Protein AF-A0A4Z2EB95-F1 (afdb_monomer_lite)

Secondary structure (DSSP, 8-state):
-HHHHHHHTSHHHHTSHHHHHHHHHHHHSHHHHHHHHHHHTTTTSS----

Radius of gyration: 12.08 Å; chains: 1; bounding box: 22×20×39 Å

pLDDT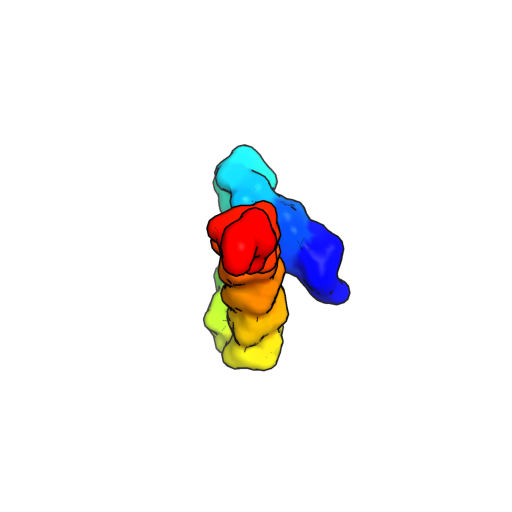: mean 77.53, std 11.79, range [48.91, 88.88]

Sequence (50 aa):
MRAVAALLAVPEVARSPNMADFADQIRSNADMASVLQSVQGGEGQSRDLS

Foldseek 3Di:
DLVLLLLCLDPVSCPDPVNVVVVVVQCVDPVSVVSSCCNNVVVVPPPPPD

Structure (mmCIF, N/CA/C/O backbone):
data_AF-A0A4Z2EB95-F1
#
_entry.id   AF-A0A4Z2EB95-F1
#
loop_
_atom_site.group_PDB
_atom_site.id
_atom_site.type_symbol
_atom_site.label_atom_id
_atom_site.label_alt_id
_atom_site.label_comp_id
_atom_site.label_asym_id
_atom_site.label_entity_id
_atom_site.label_seq_id
_atom_site.pdbx_PDB_ins_code
_atom_site.Cartn_x
_atom_site.Cartn_y
_atom_site.Cartn_z
_atom_site.occupancy
_atom_site.B_iso_or_equiv
_atom_site.auth_seq_id
_atom_site.auth_comp_id
_atom_site.auth_asym_id
_atom_site.auth_atom_id
_atom_site.pdbx_PDB_model_num
ATOM 1 N N . MET A 1 1 ? 2.783 -6.587 -2.342 1.00 70.69 1 MET A N 1
ATOM 2 C CA . MET A 1 1 ? 2.003 -5.329 -2.241 1.00 70.69 1 MET A CA 1
ATOM 3 C C . MET A 1 1 ? 0.694 -5.321 -3.026 1.00 70.69 1 MET A C 1
ATOM 5 O O . MET A 1 1 ? -0.206 -4.602 -2.622 1.00 70.69 1 MET A O 1
ATOM 9 N N . ARG A 1 2 ? 0.519 -6.122 -4.091 1.00 70.19 2 ARG A N 1
ATOM 10 C CA . ARG A 1 2 ? -0.770 -6.173 -4.811 1.00 70.19 2 ARG A CA 1
ATOM 11 C C . ARG A 1 2 ? -1.957 -6.632 -3.958 1.00 70.19 2 ARG A C 1
ATOM 13 O O . ARG A 1 2 ? -3.025 -6.059 -4.085 1.00 70.19 2 ARG A O 1
ATOM 20 N N . ALA A 1 3 ? -1.757 -7.589 -3.049 1.00 82.38 3 ALA A N 1
ATOM 21 C CA . ALA A 1 3 ? -2.812 -8.025 -2.131 1.00 82.38 3 ALA A CA 1
ATOM 22 C C . ALA A 1 3 ? -3.335 -6.875 -1.250 1.00 82.38 3 ALA A C 1
ATOM 24 O O . ALA A 1 3 ? -4.537 -6.727 -1.085 1.00 82.38 3 ALA A O 1
ATOM 25 N N . VAL A 1 4 ? -2.448 -6.011 -0.746 1.00 80.00 4 VAL A N 1
ATOM 26 C CA . VAL A 1 4 ? -2.859 -4.870 0.085 1.00 80.00 4 VAL A CA 1
ATOM 27 C C . VAL A 1 4 ? -3.523 -3.776 -0.754 1.00 80.00 4 VAL A C 1
ATOM 29 O O . VAL A 1 4 ? -4.523 -3.212 -0.335 1.00 80.00 4 VAL A O 1
ATOM 32 N N . ALA A 1 5 ? -3.036 -3.527 -1.972 1.00 81.50 5 ALA A N 1
ATOM 33 C CA . ALA A 1 5 ? -3.694 -2.619 -2.912 1.00 81.50 5 ALA A CA 1
ATOM 34 C C . ALA A 1 5 ? -5.111 -3.089 -3.299 1.00 81.50 5 ALA A C 1
ATOM 36 O O . ALA A 1 5 ? -6.013 -2.266 -3.407 1.00 81.50 5 ALA A O 1
ATOM 37 N N . ALA A 1 6 ? -5.319 -4.401 -3.448 1.00 82.38 6 ALA A N 1
ATOM 38 C CA . ALA A 1 6 ? -6.639 -4.980 -3.692 1.00 82.38 6 ALA A CA 1
ATOM 39 C C . ALA A 1 6 ? -7.564 -4.828 -2.474 1.00 82.38 6 ALA A C 1
ATOM 41 O O . ALA A 1 6 ? -8.734 -4.502 -2.626 1.00 82.38 6 ALA A O 1
ATOM 42 N N . LEU A 1 7 ? -7.033 -4.974 -1.256 1.00 83.44 7 LEU A N 1
ATOM 43 C CA . LEU A 1 7 ? -7.789 -4.696 -0.032 1.00 83.44 7 LEU A CA 1
ATOM 44 C C . LEU A 1 7 ? -8.183 -3.216 0.078 1.00 83.44 7 LEU A C 1
ATOM 46 O O . LEU A 1 7 ? -9.304 -2.915 0.470 1.00 83.44 7 LEU A O 1
ATOM 50 N N . LEU A 1 8 ? -7.302 -2.292 -0.316 1.00 80.62 8 LEU A N 1
ATOM 51 C CA . LEU A 1 8 ? -7.607 -0.857 -0.365 1.00 80.62 8 LEU A CA 1
ATOM 52 C C . LEU A 1 8 ? -8.625 -0.478 -1.451 1.00 80.62 8 LEU A C 1
ATOM 54 O O . LEU A 1 8 ? -9.220 0.593 -1.366 1.00 80.62 8 LEU A O 1
ATOM 58 N N . ALA A 1 9 ? -8.828 -1.321 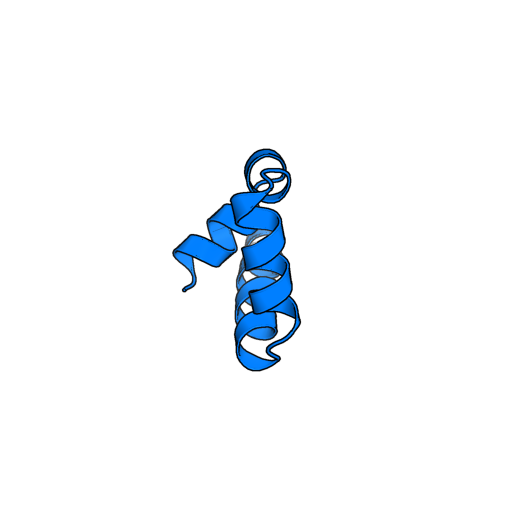-2.465 1.00 80.81 9 ALA A N 1
ATOM 59 C CA . ALA A 1 9 ? -9.874 -1.116 -3.465 1.00 80.81 9 ALA A CA 1
ATOM 60 C C . ALA A 1 9 ? -11.283 -1.410 -2.906 1.00 80.81 9 ALA A C 1
ATOM 62 O O . ALA A 1 9 ? -12.272 -0.967 -3.485 1.00 80.81 9 ALA A O 1
ATOM 63 N N . VAL A 1 10 ? -11.385 -2.095 -1.756 1.00 84.81 10 VAL A N 1
ATOM 64 C CA . VAL A 1 10 ? -12.654 -2.373 -1.068 1.00 84.81 10 VAL A CA 1
ATOM 65 C C . VAL A 1 10 ? -13.078 -1.152 -0.225 1.00 84.81 10 VAL A C 1
ATOM 67 O O . VAL A 1 10 ? -12.381 -0.797 0.735 1.00 84.81 10 VAL A O 1
ATOM 70 N N . PRO A 1 11 ? -14.223 -0.499 -0.517 1.00 75.06 11 PRO A N 1
ATOM 71 C 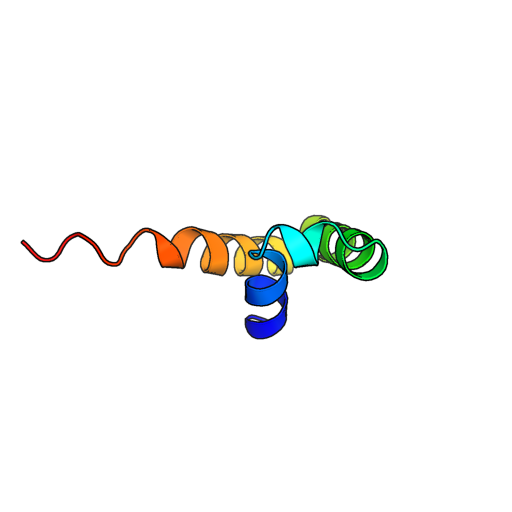CA . PRO A 1 11 ? -14.624 0.758 0.125 1.00 75.06 11 PRO A CA 1
ATOM 72 C C . PRO A 1 11 ? -14.837 0.678 1.641 1.00 75.06 11 PRO A C 1
ATOM 74 O O . PRO A 1 11 ? -14.684 1.685 2.337 1.00 75.06 11 PRO A O 1
ATOM 77 N N . GLU A 1 12 ? -15.244 -0.476 2.169 1.00 83.06 12 GLU A N 1
ATOM 78 C CA . GLU A 1 12 ? -15.398 -0.689 3.611 1.00 83.06 12 GLU A CA 1
ATOM 79 C C . GLU A 1 12 ? -14.041 -0.778 4.318 1.00 83.06 12 GLU A C 1
ATOM 81 O O . GLU A 1 12 ? -13.886 -0.284 5.434 1.00 83.06 12 GLU A O 1
ATOM 86 N N . VAL A 1 13 ? -13.041 -1.358 3.652 1.00 82.88 13 VAL A N 1
ATOM 87 C CA . VAL A 1 13 ? -11.689 -1.536 4.193 1.00 82.88 13 VAL A CA 1
ATOM 88 C C . VAL A 1 13 ? -10.936 -0.210 4.183 1.00 82.88 13 VAL A C 1
ATOM 90 O O . VAL A 1 13 ? -10.352 0.166 5.201 1.00 82.88 13 VAL A O 1
ATOM 93 N N . ALA A 1 14 ? -11.023 0.541 3.081 1.00 78.75 14 ALA A N 1
ATOM 94 C CA . ALA A 1 14 ? -10.386 1.849 2.921 1.00 78.75 14 ALA A CA 1
ATOM 95 C C . ALA A 1 14 ? -10.885 2.910 3.921 1.00 78.75 14 ALA A C 1
ATOM 97 O O . ALA A 1 14 ? -10.167 3.857 4.226 1.00 78.75 14 ALA A O 1
ATOM 98 N N . ARG A 1 15 ? -12.109 2.751 4.446 1.00 82.06 15 ARG A N 1
ATOM 99 C CA . ARG A 1 15 ? -12.691 3.642 5.463 1.00 82.06 15 ARG A CA 1
ATOM 100 C C . ARG A 1 15 ? -12.227 3.347 6.888 1.00 82.06 15 ARG A C 1
ATOM 102 O O . ARG A 1 15 ? -12.502 4.147 7.780 1.00 82.06 15 ARG A O 1
ATOM 109 N N . SER A 1 16 ? -11.548 2.224 7.127 1.00 88.88 16 SER A N 1
ATOM 110 C CA . SER A 1 16 ? -10.992 1.954 8.453 1.00 88.88 16 SER A CA 1
ATOM 111 C C . SER A 1 16 ? -9.814 2.902 8.734 1.00 88.88 16 SER A C 1
ATOM 113 O O . SER A 1 16 ? -8.975 3.084 7.850 1.00 88.88 16 SER A O 1
ATOM 115 N N . PRO A 1 17 ? -9.697 3.479 9.946 1.00 83.25 17 PRO A N 1
ATOM 116 C CA . PRO A 1 17 ? -8.618 4.417 10.277 1.00 83.25 17 PRO A CA 1
ATOM 117 C C . PRO A 1 17 ? -7.224 3.846 9.980 1.00 83.25 17 PRO A C 1
ATOM 119 O O . PRO A 1 17 ? -6.409 4.488 9.328 1.00 83.25 17 PRO A O 1
ATOM 122 N N . ASN A 1 18 ? -7.005 2.577 10.340 1.00 83.94 18 ASN A N 1
ATOM 123 C CA . ASN A 1 18 ? -5.731 1.889 10.122 1.00 83.94 18 ASN A CA 1
ATOM 124 C C . ASN A 1 18 ? -5.375 1.714 8.633 1.00 83.94 18 ASN A C 1
ATOM 126 O O . ASN A 1 18 ? -4.198 1.672 8.285 1.00 8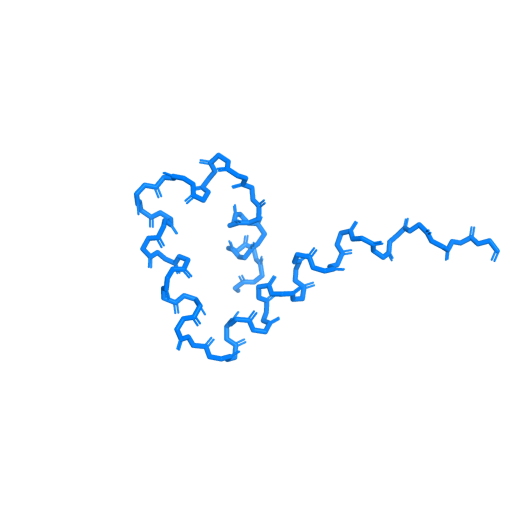3.94 18 ASN A O 1
ATOM 130 N N . MET A 1 19 ? -6.369 1.566 7.748 1.00 85.19 19 MET A N 1
ATOM 131 C CA . MET A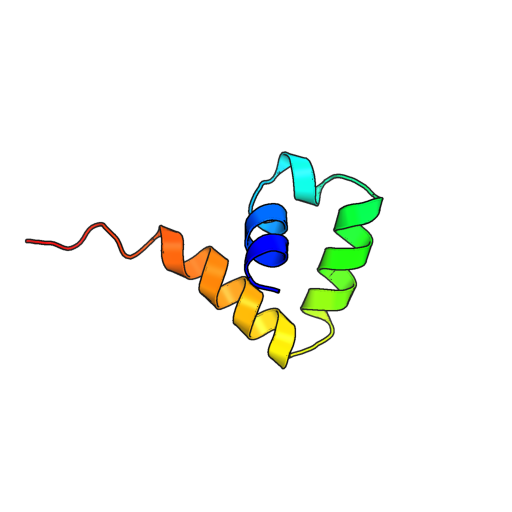 1 19 ? -6.129 1.431 6.305 1.00 85.19 19 MET A CA 1
ATOM 132 C C . MET A 1 19 ? -6.091 2.775 5.586 1.00 85.19 19 MET A C 1
ATOM 134 O O . MET A 1 19 ? -5.428 2.869 4.556 1.00 85.19 19 MET A O 1
ATOM 138 N N . ALA A 1 20 ? -6.748 3.808 6.116 1.00 84.56 20 ALA A N 1
ATOM 139 C CA . ALA A 1 20 ? -6.679 5.161 5.576 1.00 84.56 20 ALA A CA 1
ATOM 140 C C . ALA A 1 20 ? -5.243 5.708 5.648 1.00 84.56 20 ALA A C 1
ATOM 142 O O . ALA A 1 20 ? -4.700 6.135 4.629 1.00 84.56 20 ALA A O 1
ATOM 143 N N . ASP A 1 21 ? -4.583 5.562 6.802 1.00 87.56 21 ASP A N 1
ATOM 144 C CA . ASP A 1 21 ? -3.178 5.960 6.983 1.00 87.56 21 ASP A CA 1
ATOM 145 C C . ASP A 1 21 ? -2.236 5.191 6.045 1.00 87.56 21 ASP A C 1
ATOM 147 O O . ASP A 1 21 ? -1.243 5.718 5.536 1.00 87.56 21 ASP A O 1
ATOM 151 N N . PHE A 1 22 ? -2.541 3.917 5.796 1.00 84.75 22 PHE A N 1
ATOM 152 C CA . PHE A 1 22 ? -1.773 3.090 4.874 1.00 84.75 22 PHE A CA 1
ATOM 153 C C . PHE A 1 22 ? -2.016 3.491 3.408 1.00 84.75 22 PHE A C 1
ATOM 155 O O . PHE A 1 22 ? -1.074 3.553 2.619 1.00 84.75 22 PHE A O 1
ATOM 162 N N . ALA A 1 23 ? -3.254 3.828 3.038 1.00 83.69 23 ALA A N 1
ATOM 163 C CA . ALA A 1 23 ? -3.593 4.348 1.716 1.00 83.69 23 ALA A CA 1
ATOM 164 C C . ALA A 1 23 ? -2.922 5.701 1.435 1.00 83.69 23 ALA A C 1
ATOM 166 O O . ALA A 1 23 ? -2.529 5.964 0.297 1.00 83.69 23 ALA A O 1
ATOM 167 N N . ASP A 1 24 ? -2.760 6.547 2.450 1.00 87.12 24 ASP A N 1
ATOM 168 C CA . ASP A 1 24 ? -2.033 7.814 2.340 1.00 87.12 24 ASP A CA 1
ATOM 169 C C . ASP A 1 24 ? -0.529 7.598 2.145 1.00 87.12 24 ASP A C 1
ATOM 171 O O . ASP A 1 24 ? 0.082 8.246 1.294 1.00 87.12 24 ASP A O 1
ATOM 175 N N . GLN A 1 25 ? 0.058 6.614 2.830 1.00 87.06 25 GLN A N 1
ATOM 176 C CA . GLN A 1 25 ? 1.445 6.195 2.593 1.00 87.06 25 GLN A CA 1
ATOM 177 C C . GLN A 1 25 ? 1.657 5.603 1.191 1.00 87.06 25 GLN A C 1
ATOM 179 O O . GLN A 1 25 ? 2.684 5.848 0.565 1.00 87.06 25 GLN A O 1
ATOM 184 N N . ILE A 1 26 ? 0.684 4.850 0.666 1.00 87.38 26 ILE A N 1
ATOM 185 C CA . ILE A 1 26 ? 0.735 4.327 -0.707 1.00 87.38 26 ILE A CA 1
ATOM 186 C C . ILE A 1 26 ? 0.660 5.464 -1.728 1.00 87.38 26 ILE A C 1
ATOM 188 O O . ILE A 1 26 ? 1.409 5.457 -2.701 1.00 87.38 26 ILE A O 1
ATOM 192 N N . ARG A 1 27 ? -0.233 6.437 -1.518 1.00 84.62 27 ARG A N 1
ATOM 193 C CA . ARG A 1 27 ? -0.440 7.562 -2.443 1.00 84.62 27 ARG A CA 1
ATOM 194 C C . ARG A 1 27 ? 0.713 8.562 -2.448 1.00 84.62 27 ARG A C 1
ATOM 196 O O . ARG A 1 27 ? 0.943 9.192 -3.475 1.00 84.62 27 ARG A O 1
ATOM 203 N N . SER A 1 28 ? 1.436 8.706 -1.339 1.00 88.38 28 SER A N 1
ATOM 204 C CA . SER A 1 28 ? 2.592 9.605 -1.251 1.00 88.38 28 SER A CA 1
ATOM 205 C C . SER A 1 28 ? 3.847 9.063 -1.946 1.00 88.38 28 SER A C 1
ATOM 207 O O . SER A 1 28 ? 4.778 9.826 -2.204 1.00 88.38 28 SER A O 1
ATOM 209 N N . ASN A 1 29 ? 3.872 7.773 -2.299 1.00 88.44 29 ASN A N 1
ATOM 210 C CA . ASN A 1 29 ? 4.969 7.133 -3.016 1.00 88.44 29 ASN A CA 1
ATOM 211 C C . ASN A 1 29 ? 4.555 6.800 -4.462 1.00 88.44 29 ASN A C 1
ATOM 213 O O . ASN A 1 29 ? 3.663 5.986 -4.688 1.00 88.44 29 ASN A O 1
ATOM 217 N N . ALA A 1 30 ? 5.227 7.404 -5.447 1.00 84.75 30 ALA A N 1
ATOM 218 C CA . ALA A 1 30 ? 4.865 7.284 -6.864 1.00 84.75 30 ALA A CA 1
ATOM 219 C C . ALA A 1 30 ? 4.879 5.835 -7.394 1.00 84.75 30 ALA A C 1
ATOM 221 O O . ALA A 1 30 ? 3.967 5.436 -8.122 1.00 84.75 30 ALA A O 1
ATOM 222 N N . ASP A 1 31 ? 5.860 5.024 -6.987 1.00 86.44 31 ASP A N 1
ATOM 223 C CA . ASP A 1 31 ? 5.961 3.622 -7.407 1.00 86.44 31 ASP A CA 1
ATOM 224 C C . ASP A 1 31 ? 4.818 2.787 -6.817 1.00 86.44 31 ASP A C 1
ATOM 226 O O . ASP A 1 31 ? 4.220 1.940 -7.487 1.00 86.44 31 ASP A O 1
ATOM 230 N N . MET A 1 32 ? 4.462 3.051 -5.560 1.00 84.31 32 MET A N 1
ATOM 231 C CA . MET A 1 32 ? 3.363 2.362 -4.885 1.00 84.31 32 MET A CA 1
ATOM 232 C C . MET A 1 32 ? 1.989 2.808 -5.398 1.00 84.31 32 MET A C 1
ATOM 234 O O . MET A 1 32 ? 1.095 1.971 -5.553 1.00 84.31 32 MET A O 1
ATOM 238 N N . ALA A 1 33 ? 1.829 4.091 -5.721 1.00 85.25 33 ALA A N 1
ATOM 239 C CA . ALA A 1 33 ? 0.625 4.636 -6.336 1.00 85.25 33 ALA A CA 1
ATOM 240 C C . ALA A 1 33 ? 0.352 3.996 -7.708 1.00 85.25 33 ALA A C 1
ATOM 242 O O . ALA A 1 33 ? -0.788 3.629 -7.995 1.00 85.25 33 ALA A O 1
ATOM 243 N N . SER A 1 34 ? 1.396 3.766 -8.513 1.00 86.06 34 SER A N 1
ATOM 244 C CA . SER A 1 34 ? 1.297 3.054 -9.796 1.00 86.06 34 SER A CA 1
ATOM 245 C C . SER A 1 34 ? 0.752 1.627 -9.630 1.00 86.06 34 SER A C 1
ATOM 247 O O . SER A 1 34 ? -0.134 1.191 -10.369 1.00 86.06 34 SER A O 1
ATOM 249 N N . VAL A 1 35 ? 1.192 0.903 -8.595 1.00 84.81 35 VAL A N 1
ATOM 250 C CA . VAL A 1 35 ? 0.667 -0.439 -8.282 1.00 84.81 35 VAL A CA 1
ATOM 251 C C . VAL A 1 35 ? -0.806 -0.386 -7.869 1.00 84.81 35 VAL A C 1
ATOM 253 O O . VAL A 1 35 ? -1.579 -1.248 -8.288 1.00 84.81 35 VAL A O 1
ATOM 256 N N . LEU A 1 36 ? -1.208 0.611 -7.075 1.00 82.06 36 LEU A N 1
ATOM 257 C CA . LEU A 1 36 ? -2.601 0.794 -6.661 1.00 82.06 36 LEU A CA 1
ATOM 258 C C . LEU A 1 36 ? -3.512 1.082 -7.864 1.00 82.06 36 LEU A C 1
ATOM 260 O O . LEU A 1 36 ? -4.551 0.440 -8.014 1.00 82.06 36 LEU A O 1
ATOM 264 N N . GLN A 1 37 ? -3.087 1.974 -8.759 1.00 82.25 37 GLN A N 1
ATOM 265 C CA . GLN A 1 37 ? -3.797 2.277 -10.004 1.00 82.25 37 GLN A CA 1
ATOM 266 C C . GLN A 1 37 ? -3.872 1.068 -10.939 1.00 82.25 37 GLN A C 1
ATOM 268 O O . GLN A 1 37 ? -4.913 0.826 -11.540 1.00 82.25 37 GLN A O 1
ATOM 273 N N . SER A 1 38 ? -2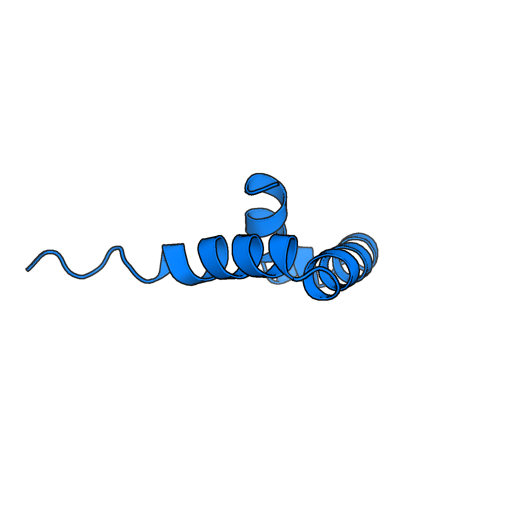.808 0.265 -11.023 1.00 84.62 38 SER A N 1
ATOM 274 C CA . SER A 1 38 ? -2.803 -0.976 -11.804 1.00 84.62 38 SER A CA 1
ATOM 275 C C . SER A 1 38 ? -3.812 -2.005 -11.288 1.00 84.62 38 SER A C 1
ATOM 277 O O . SER A 1 38 ? -4.344 -2.769 -12.089 1.00 84.62 38 SER A O 1
ATOM 279 N N . VAL A 1 39 ? -4.058 -2.057 -9.977 1.00 81.88 39 VAL A N 1
ATOM 280 C CA . VAL A 1 39 ? -5.042 -2.974 -9.384 1.00 81.88 39 VAL A CA 1
ATOM 281 C C . VAL A 1 39 ? -6.461 -2.446 -9.596 1.00 81.88 39 VAL A C 1
ATOM 283 O O . VAL A 1 39 ? -7.306 -3.189 -10.081 1.00 81.88 39 VAL A O 1
ATOM 286 N N . GLN A 1 40 ? -6.699 -1.156 -9.343 1.00 73.69 40 GLN A N 1
ATOM 287 C CA . GLN A 1 40 ? -8.013 -0.524 -9.534 1.00 73.69 40 GLN A CA 1
ATOM 288 C C . GLN A 1 40 ? -8.430 -0.437 -11.014 1.00 73.69 40 GLN A C 1
ATOM 290 O O . GLN A 1 40 ? -9.603 -0.567 -11.343 1.00 73.69 40 GLN A O 1
ATOM 295 N N . GLY A 1 41 ? -7.472 -0.249 -11.924 1.00 65.94 41 GLY A N 1
ATOM 296 C CA . GLY A 1 41 ? -7.700 -0.246 -13.372 1.00 65.94 41 GLY A CA 1
ATOM 297 C C . GLY A 1 41 ? -7.777 -1.643 -13.998 1.00 65.94 41 GLY A C 1
ATOM 298 O O . GLY A 1 41 ? -8.213 -1.772 -15.140 1.00 65.94 41 GLY A O 1
ATOM 299 N N . GLY A 1 42 ? -7.378 -2.692 -13.270 1.00 58.00 42 GLY A N 1
ATOM 300 C CA . GLY A 1 42 ? -7.394 -4.078 -13.747 1.00 58.00 42 GLY A CA 1
ATOM 301 C C . GLY A 1 42 ? -8.775 -4.739 -13.706 1.00 58.00 42 GLY A C 1
ATOM 302 O O . GLY A 1 42 ? -9.032 -5.655 -14.480 1.00 58.00 42 GLY A O 1
ATOM 303 N N . GLU A 1 43 ? -9.688 -4.253 -12.862 1.00 54.53 43 GLU A N 1
ATOM 304 C CA . GLU A 1 43 ? -11.044 -4.814 -12.724 1.00 54.53 43 GLU A CA 1
ATOM 305 C C . GLU A 1 43 ? -12.022 -4.316 -13.810 1.00 54.53 43 GLU A C 1
ATOM 307 O O . GLU A 1 43 ? -13.114 -4.858 -13.968 1.00 54.53 43 GLU A O 1
ATOM 312 N N . GLY A 1 44 ? -11.621 -3.320 -14.613 1.00 52.06 44 GLY A N 1
ATOM 313 C CA . GLY A 1 44 ? -12.417 -2.768 -15.717 1.00 52.06 44 GLY A CA 1
ATOM 314 C C . GLY A 1 44 ? -12.097 -3.328 -17.109 1.00 52.06 44 GLY A C 1
ATOM 315 O O . GLY A 1 44 ? -12.833 -3.049 -18.050 1.00 52.06 44 GLY A O 1
ATOM 316 N N . GLN A 1 45 ? -11.032 -4.122 -17.267 1.00 48.91 45 GLN A N 1
ATOM 317 C CA . GLN A 1 45 ? -10.553 -4.594 -18.578 1.00 48.91 45 GLN A CA 1
ATOM 318 C C . GLN A 1 45 ? -10.728 -6.111 -18.756 1.00 48.91 45 GLN A C 1
ATOM 320 O O . GLN A 1 45 ? -9.871 -6.813 -19.281 1.00 48.91 45 GLN A O 1
ATOM 325 N N . SER A 1 46 ? -11.863 -6.637 -18.294 1.00 53.06 46 SER A N 1
ATOM 326 C CA . SER A 1 46 ? -12.322 -8.011 -18.562 1.00 53.06 46 SER A CA 1
ATOM 327 C C . SER A 1 46 ? -13.724 -8.020 -19.180 1.00 53.06 46 SER A C 1
ATOM 329 O O . SER A 1 46 ? -14.545 -8.873 -18.858 1.00 53.06 46 SER A O 1
ATOM 331 N N . ARG A 1 47 ? -14.042 -7.034 -20.024 1.00 53.91 47 ARG A N 1
ATOM 332 C CA . ARG A 1 47 ? -15.285 -6.978 -20.811 1.00 53.91 47 ARG A CA 1
ATOM 333 C C . ARG A 1 47 ? -15.037 -6.317 -22.163 1.00 53.91 47 ARG A C 1
ATOM 335 O O . ARG A 1 47 ? -15.674 -5.335 -22.501 1.00 53.91 47 ARG A O 1
ATOM 342 N N . ASP A 1 48 ? -14.087 -6.856 -22.909 1.00 50.97 48 ASP A N 1
ATOM 343 C CA . ASP A 1 48 ? -14.066 -6.698 -24.362 1.00 50.97 48 ASP A CA 1
ATOM 344 C C . ASP A 1 48 ? -13.441 -7.971 -24.946 1.00 50.97 48 ASP A C 1
ATOM 346 O O . ASP A 1 48 ? -12.255 -8.061 -25.244 1.00 50.97 48 ASP A O 1
ATOM 350 N N . LEU A 1 49 ? -14.239 -9.039 -24.925 1.00 56.59 49 LEU A N 1
ATOM 351 C CA . LEU A 1 49 ? -14.049 -10.205 -25.779 1.00 56.59 49 LEU A CA 1
ATOM 352 C C . LEU A 1 49 ? -15.258 -10.192 -26.713 1.00 56.59 49 LEU A C 1
ATOM 354 O O . LEU A 1 49 ? -16.320 -10.718 -26.378 1.00 56.59 49 LEU A O 1
ATOM 358 N N . SER A 1 50 ? -15.139 -9.482 -27.828 1.00 62.94 50 SER A N 1
ATOM 359 C CA . SER A 1 50 ? -16.086 -9.506 -28.944 1.00 62.94 50 SER A CA 1
ATOM 360 C C . SER A 1 50 ? -15.314 -9.484 -30.250 1.00 62.94 50 SER A C 1
ATOM 362 O O . SER A 1 50 ? -14.274 -8.793 -30.300 1.00 62.94 50 SER A O 1
#

Organism: NCBI:txid230148